Protein AF-A0A8J1JW79-F1 (afdb_monomer)

Secondary structure (DSSP, 8-state):
-HHHHHHHHTT--TTS--SSHHHHHHHHHHHHHHHHHH--TT--EEEEEEETTEEEEEEEE-TTTTT-----PPPS--S-EEEEEEESS------------

Organism: Xenopus tropicalis (NCBI:txid8364)

Foldseek 3Di:
DCPVVVVLQVQADPVRAHPDPVSRVVSVVVNVVVCVVQDDPFKWKKKFKDFPNHTPDIDIQTPVCVVPDDDDDDDPDDGDIDMDMDIDGDDDDDDDDPDDD

Radius of gyration: 15.09 Å; Cα contacts (8 Å, |Δi|>4): 93; chains: 1; bounding box: 41×30×37 Å

Structure (mmCIF, N/CA/C/O backbone):
data_AF-A0A8J1JW79-F1
#
_entry.id   AF-A0A8J1JW79-F1
#
loop_
_atom_site.group_PDB
_atom_site.id
_atom_site.type_symbol
_atom_site.label_atom_id
_atom_site.label_alt_id
_atom_site.label_comp_id
_atom_site.label_asym_id
_atom_site.label_entity_id
_atom_site.label_seq_id
_atom_site.pdbx_PDB_ins_code
_atom_site.Cartn_x
_atom_site.Cartn_y
_atom_site.Cartn_z
_atom_site.occupancy
_atom_site.B_iso_or_equiv
_atom_site.auth_seq_id
_atom_site.auth_comp_id
_atom_site.auth_asym_id
_atom_site.auth_atom_id
_atom_site.pdbx_PDB_model_num
ATOM 1 N N . MET A 1 1 ? -8.476 -15.632 3.180 1.00 56.12 1 MET A N 1
ATOM 2 C CA . MET A 1 1 ? -9.213 -14.48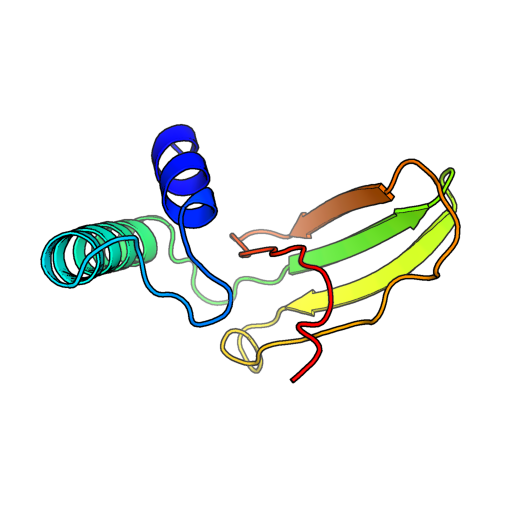2 3.760 1.00 56.12 1 MET A CA 1
ATOM 3 C C . MET A 1 1 ? -8.857 -13.147 3.105 1.00 56.12 1 MET A C 1
ATOM 5 O O . MET A 1 1 ? -9.750 -12.345 2.895 1.00 56.12 1 MET A O 1
ATOM 9 N N . THR A 1 2 ? -7.609 -12.908 2.693 1.00 77.81 2 THR A N 1
ATOM 10 C CA . THR A 1 2 ? -7.211 -11.639 2.047 1.00 77.81 2 THR A CA 1
ATOM 11 C C . THR A 1 2 ? -7.606 -11.507 0.566 1.00 77.81 2 THR A C 1
ATOM 13 O O . THR A 1 2 ? -7.586 -10.407 0.031 1.00 77.81 2 THR A O 1
ATOM 16 N N . GLN A 1 3 ? -7.987 -12.595 -0.115 1.00 86.06 3 GLN A N 1
ATOM 17 C CA . GLN A 1 3 ? -8.211 -12.606 -1.569 1.00 86.06 3 GLN A CA 1
ATOM 18 C C . GLN A 1 3 ? -9.361 -11.694 -2.027 1.00 86.06 3 GLN A C 1
ATOM 20 O O . GLN A 1 3 ? -9.223 -11.025 -3.047 1.00 86.06 3 GLN A O 1
ATOM 25 N N . ILE A 1 4 ? -10.453 -11.611 -1.257 1.00 90.44 4 ILE A N 1
ATOM 26 C CA . ILE A 1 4 ? -11.580 -10.713 -1.561 1.00 90.44 4 ILE A CA 1
ATOM 27 C C . ILE A 1 4 ? -11.172 -9.256 -1.342 1.00 90.44 4 ILE A C 1
ATOM 29 O O . ILE A 1 4 ? -11.426 -8.427 -2.205 1.00 90.44 4 ILE A O 1
ATOM 33 N N . ALA A 1 5 ? -10.473 -8.947 -0.245 1.00 89.62 5 ALA A N 1
ATOM 34 C CA . ALA A 1 5 ? -9.961 -7.599 0.003 1.00 89.62 5 ALA A CA 1
ATOM 35 C C . ALA A 1 5 ? -8.994 -7.154 -1.108 1.00 89.62 5 ALA A C 1
ATOM 37 O O . ALA A 1 5 ? -9.107 -6.045 -1.620 1.00 89.62 5 ALA A O 1
ATOM 38 N N . VAL A 1 6 ? -8.093 -8.039 -1.551 1.00 89.25 6 VAL A N 1
ATOM 39 C CA . VAL A 1 6 ? -7.1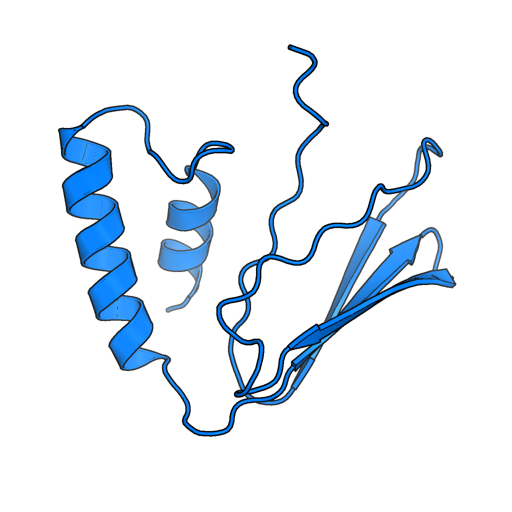93 -7.768 -2.683 1.00 89.25 6 VAL A CA 1
ATOM 40 C C . VAL A 1 6 ? -7.977 -7.546 -3.976 1.00 89.25 6 VAL A C 1
ATOM 42 O O . VAL A 1 6 ? -7.678 -6.607 -4.711 1.00 89.25 6 VAL A O 1
ATOM 45 N N . TRP A 1 7 ? -8.972 -8.388 -4.267 1.00 91.94 7 TRP A N 1
ATOM 46 C CA . TRP A 1 7 ? -9.813 -8.223 -5.452 1.00 91.94 7 TRP A CA 1
ATOM 47 C C . TRP A 1 7 ? -10.580 -6.898 -5.424 1.00 91.94 7 TRP A C 1
ATOM 49 O O . TRP A 1 7 ? -10.598 -6.192 -6.431 1.00 91.94 7 TRP A O 1
ATOM 59 N N . LEU A 1 8 ? -11.143 -6.539 -4.268 1.00 93.56 8 LEU A N 1
ATOM 60 C CA . LEU A 1 8 ? -11.927 -5.326 -4.078 1.00 93.56 8 LEU A CA 1
ATOM 61 C C . LEU A 1 8 ? -11.063 -4.079 -4.272 1.00 93.56 8 LEU A C 1
ATOM 63 O O . LEU A 1 8 ? -11.425 -3.201 -5.046 1.00 93.56 8 LEU A O 1
ATOM 67 N N . VAL A 1 9 ? -9.881 -4.020 -3.655 1.00 90.69 9 VAL A N 1
ATOM 68 C CA . VAL A 1 9 ? -8.995 -2.857 -3.810 1.00 90.69 9 VAL A CA 1
ATOM 69 C C . VAL A 1 9 ? -8.496 -2.695 -5.252 1.00 90.69 9 VAL A C 1
ATOM 71 O O . VAL A 1 9 ? -8.291 -1.573 -5.708 1.00 90.69 9 VAL A O 1
ATOM 74 N N . ARG A 1 10 ? -8.366 -3.784 -6.021 1.00 89.69 10 ARG A N 1
ATOM 75 C CA . ARG A 1 10 ? -8.038 -3.702 -7.458 1.00 89.69 10 ARG A CA 1
ATOM 76 C C . ARG A 1 10 ? -9.131 -3.046 -8.306 1.00 89.69 10 ARG A C 1
ATOM 78 O O . ARG A 1 10 ? -8.830 -2.646 -9.423 1.00 89.69 10 ARG A O 1
ATOM 85 N N . GLN A 1 11 ? -10.362 -2.938 -7.803 1.00 91.56 11 GLN A N 1
ATOM 86 C CA . GLN A 1 11 ? -11.442 -2.235 -8.500 1.00 91.56 11 GLN A CA 1
ATOM 87 C C . GLN A 1 11 ? -11.419 -0.715 -8.255 1.00 91.56 11 GLN A C 1
ATOM 89 O O . GL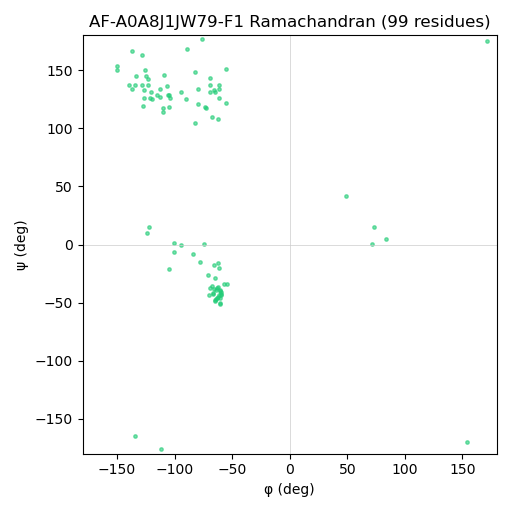N A 1 11 ? -12.189 0.002 -8.894 1.00 91.56 11 GLN A O 1
ATOM 94 N N . GLN A 1 12 ? -10.570 -0.209 -7.345 1.00 90.06 12 GLN A N 1
ATOM 95 C CA . GLN A 1 12 ? -10.451 1.232 -7.113 1.00 90.06 12 GLN A CA 1
ATOM 96 C C . GLN A 1 12 ? -9.806 1.941 -8.305 1.00 90.06 12 GLN A C 1
ATOM 98 O O . GLN A 1 12 ? -8.792 1.499 -8.847 1.00 90.06 12 GLN A O 1
ATOM 103 N N . ASN A 1 13 ? -10.360 3.097 -8.662 1.00 88.62 13 ASN A N 1
ATOM 104 C CA . ASN A 1 13 ? -9.739 4.027 -9.597 1.00 88.62 13 ASN A CA 1
ATOM 105 C C . ASN A 1 13 ? -8.586 4.813 -8.933 1.00 88.62 13 ASN A C 1
ATOM 107 O O . ASN A 1 13 ? -8.328 4.697 -7.733 1.00 88.62 13 ASN A O 1
ATOM 111 N N . SER A 1 14 ? -7.900 5.659 -9.709 1.00 81.94 14 SER A N 1
ATOM 112 C CA . SER A 1 14 ? -6.762 6.465 -9.231 1.00 81.94 14 SER A CA 1
ATOM 113 C C . SER A 1 14 ? -7.107 7.469 -8.120 1.00 81.94 14 SER A C 1
ATOM 115 O O . SER A 1 14 ? -6.200 7.948 -7.441 1.00 81.94 14 SER A O 1
ATOM 117 N N . GLN A 1 15 ? -8.394 7.767 -7.920 1.00 84.88 15 GLN A N 1
ATOM 118 C CA . GLN A 1 15 ? -8.919 8.660 -6.883 1.00 84.88 15 GLN A CA 1
ATOM 119 C C . GLN A 1 15 ? -9.483 7.894 -5.669 1.00 84.88 15 GLN A C 1
ATOM 121 O O . GLN A 1 15 ? -9.990 8.510 -4.737 1.00 84.88 15 GLN A O 1
ATOM 126 N N . GLY A 1 16 ? -9.413 6.556 -5.662 1.00 84.25 16 GLY A N 1
ATOM 127 C CA . GLY A 1 16 ? -9.919 5.711 -4.572 1.00 84.25 16 GLY A CA 1
ATOM 128 C C . GLY A 1 16 ? -11.420 5.397 -4.628 1.00 84.25 16 GLY A C 1
ATOM 129 O O . GLY A 1 16 ? -11.936 4.752 -3.714 1.00 84.25 16 GLY A O 1
ATOM 130 N N . GLY A 1 17 ? -12.117 5.817 -5.687 1.00 90.69 17 GLY A N 1
ATOM 131 C CA . GLY A 1 17 ? -13.531 5.511 -5.922 1.00 90.69 17 GLY A CA 1
ATOM 132 C C . GLY A 1 17 ? -13.750 4.214 -6.706 1.00 90.69 17 GLY A C 1
ATOM 133 O O . GLY A 1 17 ? -12.819 3.662 -7.294 1.00 90.69 17 GLY A O 1
ATOM 134 N N . PHE A 1 18 ? -14.999 3.751 -6.735 1.00 94.06 18 PHE A N 1
ATOM 135 C CA . PHE A 1 18 ? -15.449 2.582 -7.499 1.00 94.06 18 PHE A CA 1
ATOM 136 C C . PHE A 1 18 ? -16.374 3.011 -8.648 1.00 94.06 18 PHE A C 1
ATOM 138 O O . PHE A 1 18 ? -16.569 4.201 -8.896 1.00 94.06 18 PHE A O 1
ATOM 145 N N . ARG A 1 19 ? -16.931 2.040 -9.382 1.00 92.50 19 ARG A N 1
ATOM 146 C CA . ARG A 1 19 ? -17.739 2.271 -10.592 1.00 92.50 19 ARG A CA 1
ATOM 147 C C . ARG A 1 19 ? -18.955 3.180 -10.364 1.00 92.50 19 ARG A C 1
ATOM 149 O O . ARG A 1 19 ? -19.314 3.926 -11.270 1.00 92.50 19 ARG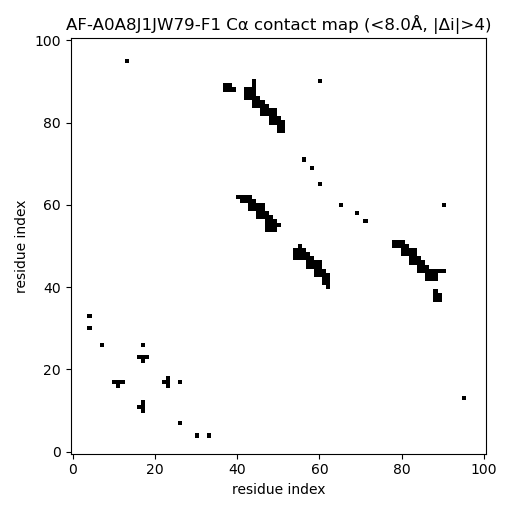 A O 1
ATOM 156 N N . SER A 1 20 ? -19.584 3.121 -9.191 1.00 94.81 20 SER A N 1
ATOM 157 C CA . SER A 1 20 ? -20.722 3.969 -8.821 1.00 94.81 20 SER A CA 1
ATOM 158 C C . SER A 1 20 ? -20.608 4.490 -7.386 1.00 94.81 20 SER A C 1
ATOM 160 O O . SER A 1 20 ? -19.810 3.991 -6.587 1.00 94.81 20 SER A O 1
ATOM 162 N N . THR A 1 21 ? -21.424 5.487 -7.031 1.00 93.88 21 THR A N 1
ATOM 163 C CA . THR A 1 21 ? -21.498 6.019 -5.660 1.00 93.88 21 THR A CA 1
ATOM 164 C C . THR A 1 21 ? -21.914 4.944 -4.658 1.00 93.88 21 THR A C 1
ATOM 166 O O . THR A 1 21 ? -21.299 4.832 -3.602 1.00 93.88 21 THR A O 1
ATOM 169 N N . ALA A 1 22 ? -22.912 4.123 -5.002 1.00 95.25 22 ALA A N 1
ATOM 170 C CA . ALA A 1 22 ? -23.374 3.034 -4.145 1.00 95.25 22 ALA A CA 1
ATOM 171 C C . ALA A 1 22 ? -22.266 1.991 -3.928 1.00 95.25 22 ALA A C 1
ATOM 173 O O . ALA A 1 22 ? -21.973 1.642 -2.785 1.00 95.25 22 ALA A O 1
ATOM 174 N N . ASP A 1 23 ? -21.582 1.582 -5.005 1.00 94.00 23 ASP A N 1
ATOM 175 C CA . ASP A 1 23 ? -20.446 0.656 -4.912 1.00 94.00 23 ASP A CA 1
ATOM 176 C C . ASP A 1 23 ? -19.328 1.244 -4.054 1.00 94.00 23 ASP A C 1
ATOM 178 O O . ASP A 1 23 ? -18.718 0.540 -3.256 1.00 94.00 23 ASP A O 1
ATOM 182 N N . THR A 1 24 ? -19.076 2.548 -4.191 1.00 95.31 24 THR A N 1
ATOM 183 C CA . THR A 1 24 ? -18.043 3.243 -3.422 1.00 95.31 24 THR A CA 1
ATOM 184 C C . THR A 1 24 ? -18.363 3.224 -1.932 1.00 95.31 24 THR A C 1
ATOM 186 O O . THR A 1 24 ? -17.492 2.878 -1.139 1.00 95.31 24 THR A O 1
ATOM 189 N N . VAL A 1 25 ? -19.601 3.534 -1.538 1.00 96.44 25 VAL A N 1
ATOM 190 C CA . VAL A 1 25 ? -20.007 3.523 -0.123 1.00 96.44 25 VAL A CA 1
ATOM 191 C C . VAL A 1 25 ? -19.847 2.127 0.479 1.00 96.44 25 VAL A C 1
ATOM 193 O O . VAL A 1 25 ? -19.179 1.975 1.502 1.00 96.44 25 VAL A O 1
ATOM 196 N N . VAL A 1 26 ? -20.393 1.100 -0.178 1.00 96.19 26 VAL A N 1
ATOM 197 C CA . VAL A 1 26 ? -20.362 -0.279 0.338 1.00 96.19 26 VAL A CA 1
ATOM 198 C C . VAL A 1 26 ? -18.936 -0.832 0.364 1.00 96.19 26 VAL A C 1
ATOM 200 O O . VAL A 1 26 ? -18.524 -1.449 1.348 1.00 96.19 26 VAL A O 1
ATOM 203 N N . ALA A 1 27 ? -18.147 -0.587 -0.683 1.00 94.94 27 ALA A N 1
ATOM 204 C CA . ALA A 1 27 ? -16.770 -1.059 -0.737 1.00 94.94 27 ALA A CA 1
ATOM 205 C C . ALA A 1 27 ? -15.885 -0.372 0.309 1.00 94.94 27 ALA A C 1
ATOM 207 O O . ALA A 1 27 ? -15.087 -1.044 0.962 1.00 94.94 27 ALA A O 1
ATOM 208 N N . LEU A 1 28 ? -16.032 0.942 0.512 1.00 94.81 28 LEU A N 1
ATOM 209 C CA . LEU A 1 28 ? -15.287 1.661 1.548 1.00 94.81 28 LEU A CA 1
ATOM 210 C C . LEU A 1 28 ? -15.680 1.201 2.952 1.00 94.81 28 LEU A C 1
ATOM 212 O O . LEU A 1 28 ? -14.794 1.044 3.791 1.00 94.81 28 LEU A O 1
ATOM 216 N N . GLN A 1 29 ? -16.962 0.922 3.198 1.00 95.38 29 GLN A N 1
ATOM 217 C CA . GLN A 1 29 ? -17.403 0.343 4.466 1.00 95.38 29 GLN A CA 1
ATOM 218 C C . GLN A 1 29 ? -16.743 -1.022 4.712 1.00 95.38 29 GLN A C 1
ATOM 220 O O . GLN A 1 29 ? -16.122 -1.227 5.755 1.00 95.38 29 GLN A O 1
ATOM 225 N N . ALA A 1 30 ? -16.797 -1.928 3.732 1.00 94.88 30 ALA A N 1
ATOM 226 C CA . ALA A 1 30 ? -16.179 -3.248 3.846 1.00 94.88 30 ALA A CA 1
ATOM 227 C C . ALA A 1 30 ? -14.655 -3.163 4.061 1.00 94.88 30 ALA A C 1
ATOM 229 O O . ALA A 1 30 ? -14.090 -3.906 4.866 1.00 94.88 30 ALA A O 1
ATOM 230 N N . LEU A 1 31 ? -13.976 -2.236 3.375 1.00 93.00 31 LEU A N 1
ATOM 231 C CA . LEU A 1 31 ? -12.543 -1.997 3.560 1.00 93.00 31 LEU A CA 1
ATOM 232 C C . LEU A 1 31 ? -12.222 -1.401 4.932 1.00 93.00 31 LEU A C 1
ATOM 234 O O . LEU A 1 31 ? -11.196 -1.763 5.507 1.00 93.00 31 LEU A O 1
ATOM 238 N N . ALA A 1 32 ? -13.078 -0.532 5.472 1.00 93.31 32 ALA A N 1
ATOM 239 C CA . ALA A 1 32 ? -12.916 0.019 6.812 1.00 93.31 32 ALA A CA 1
ATOM 240 C C . ALA A 1 32 ? -13.033 -1.084 7.874 1.00 93.31 32 ALA A C 1
ATOM 242 O O . ALA A 1 32 ? -12.129 -1.227 8.700 1.00 93.31 32 ALA A O 1
ATOM 243 N N . GLU A 1 33 ? -14.067 -1.925 7.800 1.00 94.38 33 GLU A N 1
ATOM 244 C CA . GLU A 1 33 ? -14.238 -3.065 8.712 1.00 94.38 33 GLU A CA 1
ATOM 245 C C . GLU A 1 33 ? -13.068 -4.051 8.605 1.00 94.38 33 GLU A C 1
ATOM 247 O O . GLU A 1 33 ? -12.462 -4.423 9.613 1.00 94.38 33 GLU A O 1
ATOM 252 N N . TYR A 1 34 ? -12.665 -4.400 7.380 1.00 92.19 34 TYR A N 1
ATOM 253 C CA . TYR A 1 34 ? -11.491 -5.238 7.152 1.00 92.19 34 TYR A CA 1
ATOM 254 C C . TYR A 1 34 ? -10.211 -4.611 7.723 1.00 92.19 34 TYR A C 1
ATOM 256 O O . TYR A 1 34 ? -9.402 -5.315 8.329 1.00 92.19 34 TYR A O 1
ATOM 264 N N . SER A 1 35 ? -10.029 -3.292 7.580 1.00 89.25 35 SER A N 1
ATOM 265 C CA . SER A 1 35 ? -8.851 -2.587 8.095 1.00 89.25 35 SER A CA 1
ATOM 266 C C . SER A 1 35 ? -8.740 -2.676 9.615 1.00 89.25 35 SER A C 1
ATOM 268 O O . SER A 1 35 ? -7.633 -2.851 10.120 1.00 89.25 35 SER A O 1
ATOM 270 N N . CYS A 1 36 ? -9.866 -2.641 10.335 1.00 91.25 36 CYS A N 1
ATOM 271 C CA . CYS A 1 36 ? -9.907 -2.835 11.783 1.00 91.25 36 CYS A CA 1
ATOM 272 C C . CYS A 1 36 ? -9.463 -4.248 12.179 1.00 91.25 36 CYS A C 1
ATOM 274 O O . CYS A 1 36 ? -8.720 -4.400 13.146 1.00 91.25 36 CYS A O 1
ATOM 276 N N . LEU A 1 37 ? -9.859 -5.270 11.412 1.00 91.06 37 LEU A N 1
ATOM 277 C CA . LEU A 1 37 ? -9.498 -6.668 11.678 1.00 91.06 37 LEU A CA 1
ATOM 278 C C . LEU A 1 37 ? -8.012 -6.958 11.440 1.00 91.06 37 LEU A C 1
ATOM 280 O O . LEU A 1 37 ? -7.406 -7.732 12.178 1.00 91.06 37 LEU A O 1
ATOM 284 N N . VAL A 1 38 ? -7.415 -6.349 10.412 1.00 88.00 38 VAL A N 1
ATOM 285 C CA . VAL A 1 38 ? -5.997 -6.570 10.065 1.00 88.00 38 VAL A CA 1
ATOM 286 C C . VAL A 1 38 ? -5.052 -5.536 10.677 1.00 88.00 38 VAL A C 1
ATOM 288 O O . VAL A 1 38 ? -3.838 -5.595 10.454 1.00 88.00 38 VAL A O 1
ATOM 291 N N . TYR A 1 39 ? -5.584 -4.570 11.429 1.00 88.81 39 TYR A N 1
ATOM 292 C CA . TYR A 1 39 ? -4.785 -3.518 12.034 1.00 88.81 39 TYR A CA 1
ATOM 293 C C . TYR A 1 39 ? -3.815 -4.091 13.065 1.00 88.81 39 TYR A C 1
ATOM 295 O O . TYR A 1 39 ? -4.183 -4.816 13.987 1.00 88.81 39 TYR A O 1
ATOM 303 N N . LYS A 1 40 ? -2.551 -3.684 12.947 1.00 90.88 40 LYS A N 1
ATOM 304 C CA . LYS A 1 40 ? -1.509 -4.015 13.911 1.00 90.88 40 LYS A CA 1
ATOM 305 C C . LYS A 1 40 ? -0.810 -2.750 14.379 1.00 90.88 40 LYS A C 1
ATOM 307 O O . LYS A 1 40 ? -0.197 -2.024 13.593 1.00 90.88 40 LYS A O 1
ATOM 312 N N . LYS A 1 41 ? -0.889 -2.495 15.686 1.00 91.25 41 LYS A N 1
ATOM 313 C CA . LYS A 1 41 ? -0.215 -1.361 16.325 1.00 91.25 41 LYS A CA 1
ATOM 314 C C . LYS A 1 41 ? 1.298 -1.490 16.143 1.00 91.25 41 LYS A C 1
ATOM 316 O O . LYS A 1 41 ? 1.863 -2.557 16.358 1.00 91.25 41 LYS A O 1
ATOM 321 N N . GLY A 1 42 ? 1.949 -0.396 15.754 1.00 92.94 42 GLY A N 1
ATOM 322 C CA . GLY A 1 42 ? 3.403 -0.372 15.579 1.00 92.94 42 GLY A CA 1
ATOM 323 C C . GLY A 1 42 ? 3.910 -1.123 14.344 1.00 92.94 42 GLY A C 1
ATOM 324 O O . GLY A 1 42 ? 5.099 -1.417 14.277 1.00 92.94 42 GLY A O 1
ATOM 325 N N . ALA A 1 43 ? 3.038 -1.457 13.385 1.00 93.38 43 ALA A N 1
ATOM 326 C CA . ALA A 1 43 ? 3.453 -2.178 12.191 1.00 93.38 43 ALA A CA 1
ATOM 327 C C . ALA A 1 43 ? 4.480 -1.398 11.361 1.00 93.38 43 ALA A C 1
ATOM 329 O O . ALA A 1 43 ? 4.331 -0.195 11.128 1.00 93.38 43 ALA A O 1
ATOM 330 N N . THR A 1 44 ? 5.490 -2.114 10.879 1.00 95.62 44 THR A N 1
ATOM 331 C CA . THR A 1 44 ? 6.521 -1.599 9.981 1.00 95.62 44 THR A CA 1
ATOM 332 C C . THR A 1 44 ? 6.635 -2.517 8.775 1.00 95.62 44 THR A C 1
ATOM 334 O O . THR A 1 44 ? 6.603 -3.743 8.901 1.00 95.62 44 THR A O 1
ATOM 337 N N . ASN A 1 45 ? 6.744 -1.920 7.592 1.00 95.38 45 ASN A N 1
ATOM 338 C CA . ASN A 1 45 ? 6.889 -2.647 6.340 1.00 95.38 45 ASN A CA 1
ATOM 339 C C . ASN A 1 45 ? 7.906 -1.946 5.441 1.00 95.38 45 ASN A C 1
ATOM 341 O O . ASN A 1 45 ? 7.889 -0.725 5.281 1.00 95.38 45 ASN A O 1
ATOM 345 N N . ARG A 1 46 ? 8.769 -2.740 4.819 1.00 96.75 46 ARG A N 1
ATOM 346 C CA . ARG A 1 46 ? 9.673 -2.338 3.752 1.00 96.75 46 ARG A CA 1
ATOM 347 C C . ARG A 1 46 ? 9.199 -2.972 2.455 1.00 96.75 46 ARG A C 1
ATOM 349 O O . ARG A 1 46 ? 9.188 -4.196 2.330 1.00 96.75 46 ARG A O 1
ATOM 356 N N . VAL A 1 47 ? 8.835 -2.133 1.494 1.00 95.81 47 VAL A N 1
ATOM 357 C CA . VAL A 1 47 ? 8.438 -2.553 0.148 1.00 95.81 47 VAL A CA 1
ATOM 358 C C . VAL A 1 47 ? 9.586 -2.265 -0.807 1.00 95.81 47 VAL A C 1
ATOM 360 O O . VAL A 1 47 ? 10.061 -1.135 -0.878 1.00 95.81 47 VAL A O 1
ATOM 363 N N . THR A 1 48 ? 10.031 -3.268 -1.549 1.00 96.12 48 THR A N 1
ATOM 364 C CA . THR A 1 48 ? 11.059 -3.147 -2.587 1.00 96.12 48 THR A CA 1
ATOM 365 C C . THR A 1 48 ? 10.436 -3.388 -3.949 1.00 96.12 48 THR A C 1
ATOM 367 O O . THR A 1 48 ? 9.710 -4.365 -4.126 1.00 96.12 48 THR A O 1
ATOM 370 N N . VAL A 1 49 ? 10.751 -2.533 -4.913 1.00 94.69 49 VAL A N 1
ATOM 371 C CA . VAL A 1 49 ? 10.395 -2.727 -6.319 1.00 94.69 49 VAL A CA 1
ATOM 372 C C . VAL A 1 49 ? 11.653 -3.127 -7.065 1.00 94.69 49 VAL A C 1
ATOM 374 O O . VAL A 1 49 ? 12.670 -2.436 -6.958 1.00 94.69 49 VAL A O 1
ATOM 377 N N . SER A 1 50 ? 11.572 -4.214 -7.820 1.00 94.31 50 SER A N 1
ATOM 378 C CA . SER A 1 50 ? 12.697 -4.751 -8.573 1.00 94.31 50 SER A CA 1
ATOM 379 C C . SER A 1 50 ? 12.376 -4.864 -10.058 1.00 94.31 50 SER A C 1
ATOM 381 O O . SER A 1 50 ? 11.268 -5.247 -10.424 1.00 94.31 50 SER A O 1
ATOM 383 N N . LEU A 1 51 ? 13.365 -4.580 -10.902 1.00 92.75 51 LEU A N 1
ATOM 384 C CA . LEU A 1 51 ? 13.352 -4.811 -12.345 1.00 92.75 51 LEU A CA 1
ATOM 385 C C . LEU A 1 51 ? 14.506 -5.759 -12.676 1.00 92.75 51 LEU A C 1
ATOM 387 O O . LEU A 1 51 ? 15.639 -5.501 -12.279 1.00 92.75 51 LEU A O 1
ATOM 391 N N . ALA A 1 52 ? 14.228 -6.880 -13.346 1.00 88.94 52 ALA A N 1
ATOM 392 C CA . ALA A 1 52 ? 15.254 -7.870 -13.712 1.00 88.94 52 ALA A CA 1
ATOM 393 C C . ALA A 1 52 ? 16.185 -8.273 -12.538 1.00 88.94 52 ALA A C 1
ATOM 395 O O . ALA A 1 52 ? 17.391 -8.428 -12.702 1.00 88.94 52 ALA A O 1
ATOM 396 N N . ARG A 1 53 ? 15.605 -8.459 -11.339 1.00 85.50 53 ARG A N 1
ATOM 397 C CA . ARG A 1 53 ? 16.287 -8.782 -10.061 1.00 85.50 53 ARG A CA 1
ATOM 398 C C . ARG A 1 53 ? 17.112 -7.650 -9.432 1.00 85.50 53 ARG A C 1
ATOM 400 O O . ARG A 1 53 ? 17.649 -7.850 -8.346 1.00 85.50 53 ARG A O 1
ATOM 407 N N . GLN A 1 54 ? 17.161 -6.466 -10.034 1.00 90.44 54 GLN A N 1
ATOM 408 C CA . GLN A 1 54 ? 17.767 -5.280 -9.429 1.00 90.44 54 GLN A CA 1
ATOM 409 C C . GLN A 1 54 ? 16.711 -4.444 -8.713 1.00 90.44 54 GLN A C 1
ATOM 411 O O . GLN A 1 54 ? 15.661 -4.154 -9.281 1.00 90.44 54 GLN A O 1
ATOM 416 N N . VAL A 1 55 ? 16.984 -4.045 -7.470 1.00 92.69 55 VAL A N 1
ATOM 417 C CA . VAL A 1 55 ? 16.091 -3.165 -6.704 1.00 92.69 55 VAL A CA 1
ATOM 418 C C . VAL A 1 55 ? 16.202 -1.746 -7.256 1.00 92.69 55 VAL A C 1
ATOM 420 O O . VAL A 1 55 ? 17.266 -1.139 -7.196 1.00 92.69 55 VAL A O 1
ATOM 423 N N . ILE A 1 56 ? 15.092 -1.215 -7.762 1.00 93.62 56 ILE A N 1
ATOM 424 C CA .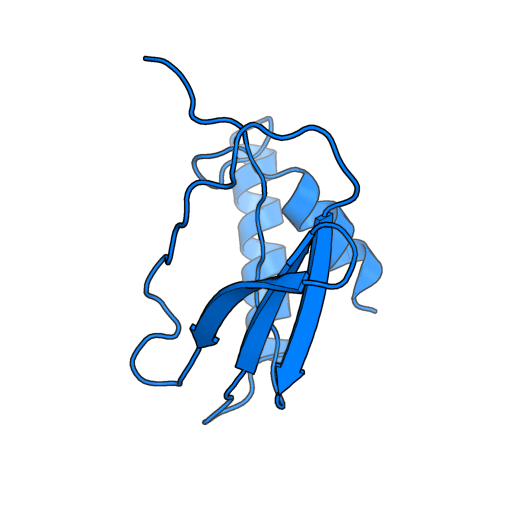 ILE A 1 56 ? 15.007 0.123 -8.369 1.00 93.62 56 ILE A CA 1
ATOM 425 C C . ILE A 1 56 ? 14.315 1.145 -7.462 1.00 93.62 56 ILE A C 1
ATOM 427 O O . ILE A 1 56 ? 14.504 2.347 -7.624 1.00 93.62 56 ILE A O 1
ATOM 431 N N . ALA A 1 57 ? 13.511 0.692 -6.497 1.00 93.69 57 ALA A N 1
ATOM 432 C CA . ALA A 1 57 ? 12.881 1.564 -5.513 1.00 93.69 57 ALA A CA 1
ATOM 433 C C . ALA A 1 57 ? 12.658 0.832 -4.191 1.00 93.69 57 ALA A C 1
ATOM 435 O O . ALA A 1 57 ? 12.441 -0.379 -4.155 1.00 93.69 57 ALA A O 1
ATOM 436 N N . THR A 1 58 ? 12.683 1.584 -3.093 1.00 95.38 58 THR A N 1
ATOM 437 C CA . THR A 1 58 ? 12.323 1.093 -1.761 1.00 95.38 58 THR A CA 1
ATOM 438 C C . THR A 1 58 ? 11.411 2.102 -1.076 1.00 95.38 58 THR A C 1
ATOM 440 O O . THR A 1 58 ? 11.661 3.307 -1.128 1.00 95.38 58 THR A O 1
ATOM 443 N N . PHE A 1 59 ? 10.370 1.601 -0.421 1.00 95.88 59 PHE A N 1
ATOM 444 C CA . PHE A 1 59 ? 9.435 2.366 0.390 1.00 95.88 59 PHE A CA 1
ATOM 445 C C . PHE A 1 59 ? 9.463 1.830 1.814 1.00 95.88 59 PHE A C 1
ATOM 447 O O . PHE A 1 59 ? 9.355 0.622 2.034 1.00 95.88 59 PHE A O 1
ATOM 454 N N . ASN A 1 60 ? 9.587 2.735 2.780 1.00 95.88 60 ASN A N 1
ATOM 455 C CA . ASN A 1 60 ? 9.541 2.402 4.197 1.00 95.88 60 ASN A CA 1
ATOM 456 C C . ASN A 1 60 ? 8.238 2.948 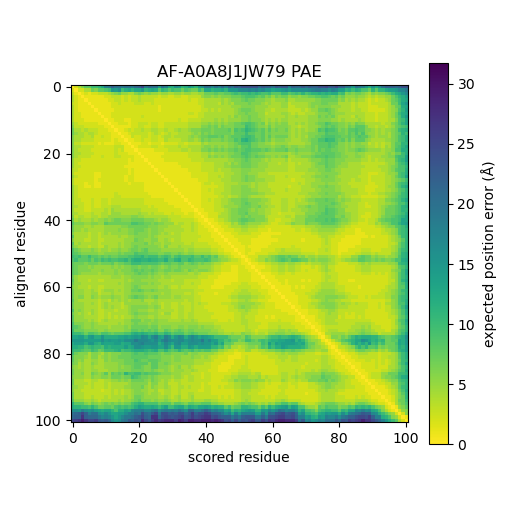4.779 1.00 95.88 60 ASN A C 1
ATOM 458 O O . ASN A 1 60 ? 8.026 4.164 4.836 1.00 95.88 60 ASN A O 1
ATOM 462 N N . VAL A 1 61 ? 7.373 2.034 5.203 1.00 95.06 61 VAL A N 1
ATOM 463 C CA . VAL A 1 61 ? 6.098 2.326 5.853 1.00 95.06 61 VAL A CA 1
ATOM 464 C C . VAL A 1 61 ? 6.256 2.040 7.341 1.00 95.06 61 VAL A C 1
ATOM 466 O O . VAL A 1 61 ? 6.549 0.919 7.754 1.00 95.06 61 VAL A O 1
ATOM 469 N N . GLN A 1 62 ? 6.091 3.076 8.144 1.00 95.12 62 GLN A N 1
ATOM 470 C CA . GLN A 1 62 ? 6.252 3.106 9.590 1.00 95.12 62 GLN A CA 1
ATOM 471 C C . GLN A 1 62 ? 4.999 3.720 10.225 1.00 95.12 62 GLN A C 1
ATOM 473 O O . GLN A 1 62 ? 4.245 4.423 9.550 1.00 95.12 62 GLN A O 1
ATOM 478 N N . PRO A 1 63 ? 4.774 3.537 11.537 1.00 94.38 63 PRO A N 1
ATOM 479 C CA . PRO A 1 63 ? 3.601 4.096 12.206 1.00 94.38 63 PRO A CA 1
ATOM 480 C C . PRO A 1 63 ? 3.441 5.613 12.028 1.00 94.38 63 PRO A C 1
ATOM 482 O O . PRO A 1 63 ? 2.316 6.090 11.901 1.00 94.38 63 PRO A O 1
ATOM 485 N N . SER A 1 64 ? 4.554 6.352 11.965 1.00 95.06 64 SER A N 1
ATOM 486 C CA . SER A 1 64 ? 4.593 7.809 11.786 1.00 95.06 64 SER A CA 1
ATOM 487 C C . SER A 1 64 ? 4.195 8.277 10.384 1.00 95.06 64 SER A C 1
ATOM 489 O O . SER A 1 64 ? 3.709 9.393 10.239 1.00 95.06 64 SER A O 1
ATOM 491 N N . ASN A 1 65 ? 4.368 7.444 9.353 1.00 93.94 65 ASN A N 1
ATOM 492 C CA . ASN A 1 65 ? 4.089 7.799 7.958 1.00 93.94 65 ASN A CA 1
ATOM 493 C C . ASN A 1 65 ? 3.070 6.859 7.286 1.00 93.94 65 ASN A C 1
ATOM 495 O O . ASN A 1 65 ? 2.919 6.883 6.068 1.00 93.94 65 ASN A O 1
ATOM 499 N N . ARG A 1 66 ? 2.338 6.053 8.067 1.00 90.12 66 ARG A N 1
ATOM 500 C CA . ARG A 1 66 ? 1.402 5.028 7.565 1.00 90.12 66 ARG A CA 1
ATOM 501 C C . ARG A 1 66 ? 0.236 5.568 6.730 1.00 90.12 66 ARG A C 1
ATOM 503 O O . ARG A 1 66 ? -0.384 4.800 6.008 1.00 90.12 66 ARG A O 1
ATOM 510 N N . LEU A 1 67 ? -0.079 6.858 6.864 1.00 91.25 67 LEU A N 1
ATOM 511 C CA . LEU A 1 67 ? -1.126 7.549 6.099 1.00 91.25 67 LEU A CA 1
ATOM 512 C C . LEU A 1 67 ? -0.559 8.382 4.938 1.00 91.25 67 LEU A C 1
ATOM 514 O O . LEU A 1 67 ? -1.319 8.925 4.142 1.00 91.25 67 LEU A O 1
ATOM 518 N N . LEU A 1 68 ? 0.768 8.502 4.837 1.00 93.75 68 LEU A N 1
ATOM 519 C CA . LEU A 1 68 ? 1.416 9.269 3.782 1.00 93.75 68 LEU A CA 1
ATOM 520 C C . LEU A 1 68 ? 1.453 8.446 2.494 1.00 93.75 68 LEU A C 1
ATOM 522 O O . LEU A 1 68 ? 2.078 7.385 2.439 1.00 93.75 68 LEU A O 1
ATOM 526 N N . VAL A 1 69 ? 0.848 8.974 1.432 1.00 90.88 69 VAL A N 1
ATOM 527 C CA . VAL A 1 69 ? 0.950 8.381 0.096 1.00 90.88 69 VAL A CA 1
ATOM 528 C C . VAL A 1 69 ? 2.347 8.636 -0.464 1.00 90.88 69 VAL A C 1
ATOM 530 O O . VAL A 1 69 ? 2.742 9.777 -0.697 1.00 90.88 69 VAL A O 1
ATOM 533 N N . GLN A 1 70 ? 3.089 7.560 -0.713 1.00 92.88 70 GLN A N 1
ATOM 534 C CA . GLN A 1 70 ? 4.421 7.608 -1.311 1.00 92.88 70 GLN A CA 1
ATOM 535 C C . GLN A 1 70 ? 4.332 7.159 -2.773 1.00 92.88 70 GLN A C 1
ATOM 537 O O . GLN A 1 70 ? 3.777 6.102 -3.065 1.00 92.88 70 GLN A O 1
ATOM 542 N N . ARG A 1 71 ? 4.883 7.948 -3.702 1.00 90.88 71 ARG A N 1
ATOM 543 C CA . ARG A 1 71 ? 4.879 7.642 -5.142 1.00 90.88 71 ARG A CA 1
ATOM 544 C C . ARG A 1 71 ? 6.297 7.656 -5.696 1.00 90.88 71 ARG A C 1
ATOM 546 O O . ARG A 1 71 ? 7.126 8.462 -5.276 1.00 90.88 71 ARG A O 1
ATOM 553 N N . ARG A 1 72 ? 6.571 6.778 -6.658 1.00 90.31 72 ARG A N 1
ATOM 554 C CA . ARG A 1 72 ? 7.801 6.785 -7.458 1.00 90.31 72 ARG A CA 1
ATOM 555 C C . ARG A 1 72 ? 7.431 6.539 -8.909 1.00 90.31 72 ARG A C 1
ATOM 557 O O . ARG A 1 72 ? 6.655 5.630 -9.185 1.00 90.31 72 ARG A O 1
ATOM 564 N N . MET A 1 73 ? 7.994 7.335 -9.814 1.00 88.25 73 MET A N 1
ATOM 565 C CA . MET A 1 73 ? 7.943 6.992 -11.230 1.00 88.25 73 MET A CA 1
ATOM 566 C C . MET A 1 73 ? 8.818 5.769 -11.461 1.00 88.25 73 MET A C 1
ATOM 568 O O . MET A 1 73 ? 9.959 5.719 -10.998 1.00 88.25 73 MET A O 1
ATOM 572 N N . LEU A 1 74 ? 8.264 4.785 -12.157 1.00 87.12 74 LEU A N 1
ATOM 573 C CA . LEU A 1 74 ? 9.027 3.643 -12.627 1.00 87.12 74 LEU A CA 1
ATOM 574 C C . LEU A 1 74 ? 9.743 4.029 -13.935 1.00 87.12 74 LEU A C 1
ATOM 576 O O . LEU A 1 74 ? 9.211 4.848 -14.688 1.00 87.12 74 LEU A O 1
ATOM 580 N N . PRO A 1 75 ? 10.936 3.472 -14.215 1.00 85.31 75 PRO A N 1
ATOM 581 C CA . PRO A 1 75 ? 11.614 3.671 -15.497 1.00 85.31 75 PRO A CA 1
ATOM 582 C C . PRO A 1 75 ? 10.710 3.274 -16.673 1.00 85.31 75 PRO A C 1
ATOM 584 O O . PRO A 1 75 ? 9.898 2.369 -16.518 1.00 85.31 75 PRO A O 1
ATOM 587 N N . SER A 1 76 ? 10.871 3.882 -17.855 1.00 77.44 76 SER A N 1
ATOM 588 C CA . SER A 1 76 ? 10.080 3.510 -19.048 1.00 77.44 76 SER A CA 1
ATOM 589 C C . SER A 1 76 ? 10.509 2.186 -19.695 1.00 77.44 76 SER A C 1
ATOM 591 O O . SER A 1 76 ? 9.943 1.779 -20.709 1.00 77.44 76 SER A O 1
ATOM 593 N N . GLN A 1 77 ? 11.516 1.512 -19.132 1.00 78.75 77 GLN A N 1
ATOM 594 C CA . GLN A 1 77 ? 11.975 0.221 -19.620 1.00 78.75 77 GLN A CA 1
ATOM 595 C C . GLN A 1 77 ? 10.857 -0.817 -19.531 1.00 78.75 77 GLN A C 1
ATOM 597 O O . GLN A 1 77 ? 10.295 -1.069 -18.467 1.00 78.75 77 GLN A O 1
ATOM 602 N N . GLN A 1 78 ? 10.576 -1.474 -20.654 1.00 76.94 78 GLN A N 1
ATOM 603 C CA . GLN A 1 78 ? 9.736 -2.662 -20.647 1.00 76.94 78 GLN A CA 1
ATOM 604 C C . GLN A 1 78 ? 10.448 -3.780 -19.882 1.00 76.94 78 GLN A C 1
ATOM 606 O O . GLN A 1 78 ? 11.629 -4.051 -20.102 1.00 76.94 78 GLN A O 1
ATOM 611 N N . GLY A 1 79 ? 9.727 -4.440 -18.982 1.00 82.56 79 GLY A N 1
ATOM 612 C CA . GLY A 1 79 ? 10.257 -5.576 -18.247 1.00 82.56 79 GLY A CA 1
ATOM 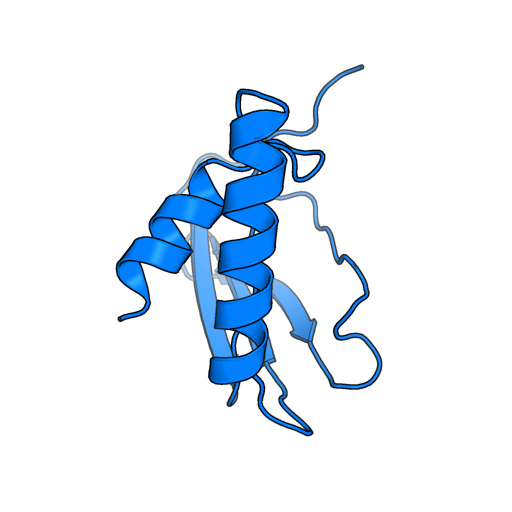613 C C . GLY A 1 79 ? 9.344 -6.043 -17.125 1.00 82.56 79 GLY A C 1
ATOM 614 O O . GLY A 1 79 ? 8.308 -5.446 -16.833 1.00 82.56 79 GLY A O 1
ATOM 615 N N . ASN A 1 80 ? 9.751 -7.140 -16.490 1.00 85.50 80 ASN A N 1
ATOM 616 C CA . ASN A 1 80 ? 9.020 -7.719 -15.372 1.00 85.50 80 ASN A CA 1
ATOM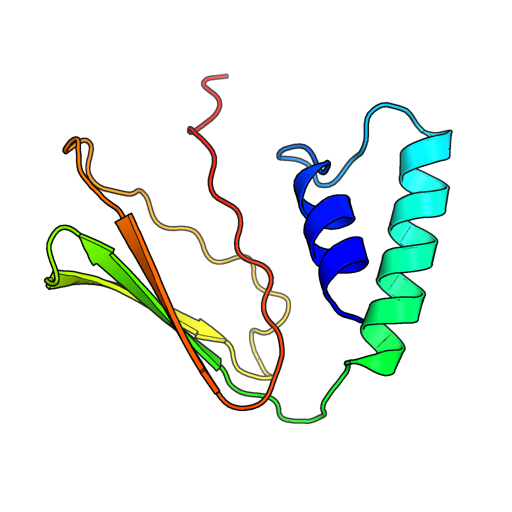 617 C C . ASN A 1 80 ? 9.381 -6.988 -14.079 1.00 85.50 80 ASN A C 1
ATOM 619 O O . ASN A 1 80 ? 10.453 -7.210 -13.505 1.00 85.50 80 ASN A O 1
ATOM 623 N N . TYR A 1 81 ? 8.461 -6.140 -13.625 1.00 90.31 81 TYR A N 1
ATOM 624 C CA . TYR A 1 81 ? 8.508 -5.535 -12.301 1.00 90.31 81 TYR A CA 1
ATOM 625 C C . TYR A 1 81 ? 8.006 -6.532 -11.262 1.00 90.31 81 TYR A C 1
ATOM 627 O O . TYR A 1 81 ? 6.960 -7.159 -11.437 1.00 90.31 81 TYR A O 1
ATOM 635 N N . SER A 1 82 ? 8.732 -6.657 -10.158 1.00 91.81 82 SER A N 1
ATOM 636 C CA . SER A 1 82 ? 8.306 -7.450 -9.010 1.00 91.81 82 SER A CA 1
ATOM 637 C C . SER A 1 82 ? 8.331 -6.623 -7.732 1.00 91.81 82 SER A C 1
ATOM 639 O O . SER A 1 82 ? 9.116 -5.686 -7.580 1.00 91.81 82 SER A O 1
ATOM 641 N N . PHE A 1 83 ? 7.441 -6.978 -6.809 1.00 92.00 83 PHE A N 1
ATOM 642 C CA . PHE A 1 83 ? 7.321 -6.343 -5.505 1.00 92.00 83 PHE A CA 1
ATOM 643 C C . PHE A 1 83 ? 7.732 -7.342 -4.428 1.00 92.00 83 PHE A C 1
ATOM 645 O O . PHE A 1 83 ? 7.215 -8.456 -4.372 1.00 92.00 83 PHE A O 1
ATOM 652 N N . GLY A 1 84 ? 8.656 -6.931 -3.569 1.00 93.38 84 GLY A N 1
ATOM 653 C CA . GLY A 1 84 ? 8.990 -7.621 -2.330 1.00 93.38 84 GLY A CA 1
ATOM 654 C C . GLY A 1 84 ? 8.436 -6.834 -1.154 1.00 93.38 84 GLY A C 1
ATOM 655 O O . GLY A 1 84 ? 8.555 -5.611 -1.123 1.00 93.38 84 GLY A O 1
ATOM 656 N N . VAL A 1 85 ? 7.834 -7.516 -0.186 1.00 93.31 85 VAL A N 1
ATOM 657 C CA . VAL A 1 85 ? 7.365 -6.894 1.056 1.00 93.31 85 VAL A CA 1
ATOM 658 C C . VAL A 1 85 ? 7.961 -7.666 2.219 1.00 93.31 85 VAL A C 1
ATOM 660 O O . VAL A 1 85 ? 7.828 -8.884 2.292 1.00 93.31 85 VAL A O 1
ATOM 663 N N . SER A 1 86 ? 8.633 -6.956 3.118 1.00 95.12 86 SER A N 1
ATOM 664 C CA . SER A 1 86 ? 9.148 -7.496 4.374 1.00 95.12 86 SER A CA 1
ATOM 665 C C . SER A 1 86 ? 8.646 -6.634 5.516 1.00 95.12 86 SER A C 1
ATOM 667 O O . SER A 1 86 ? 8.688 -5.409 5.431 1.00 95.12 86 SER A O 1
ATOM 669 N N . GLY A 1 87 ? 8.139 -7.252 6.572 1.00 93.44 87 GLY A N 1
ATOM 670 C CA . GLY A 1 87 ? 7.512 -6.524 7.659 1.00 93.44 87 GLY A CA 1
ATOM 671 C C . GLY A 1 87 ? 6.503 -7.372 8.396 1.00 93.44 87 GLY A C 1
ATOM 672 O O . GLY A 1 87 ? 6.415 -8.585 8.205 1.00 93.44 87 GLY A O 1
ATOM 673 N N . ASN A 1 88 ? 5.749 -6.717 9.265 1.00 92.12 88 ASN A N 1
ATOM 674 C CA . ASN A 1 88 ? 4.838 -7.395 10.174 1.00 92.12 88 ASN A CA 1
ATOM 675 C C . ASN A 1 88 ? 3.385 -6.908 10.062 1.00 92.12 88 ASN A C 1
ATOM 677 O O . ASN A 1 88 ? 2.587 -7.284 10.924 1.00 92.12 88 ASN A O 1
ATOM 681 N N . GLY A 1 89 ? 3.054 -6.102 9.044 1.00 89.62 89 GLY A N 1
ATOM 682 C CA . GLY A 1 89 ? 1.707 -5.586 8.786 1.00 89.62 89 GLY A CA 1
ATOM 683 C C . GLY A 1 89 ? 1.280 -5.686 7.318 1.00 89.62 89 GLY A C 1
ATOM 684 O O . GLY A 1 89 ? 1.882 -6.402 6.526 1.00 89.62 89 GLY A O 1
ATOM 685 N N . CYS A 1 90 ? 0.217 -4.960 6.963 1.00 88.75 90 CYS A N 1
ATOM 686 C CA . CYS A 1 90 ? -0.317 -4.899 5.600 1.00 88.75 90 CYS A CA 1
ATOM 687 C C . CYS A 1 90 ? -0.049 -3.528 4.964 1.00 88.75 90 CYS A C 1
ATOM 689 O O . CYS A 1 90 ? -0.106 -2.501 5.643 1.00 88.75 90 CYS A O 1
ATOM 691 N N . CYS A 1 91 ? 0.196 -3.507 3.653 1.00 88.88 91 CYS A N 1
ATOM 692 C CA . CYS A 1 91 ? 0.320 -2.282 2.864 1.00 88.88 91 CYS A CA 1
ATOM 693 C C . CYS A 1 91 ? -0.498 -2.386 1.581 1.00 88.88 91 CYS A C 1
ATOM 695 O O . CYS A 1 91 ? -0.572 -3.452 0.970 1.00 88.88 91 CYS A O 1
ATOM 697 N N . LEU A 1 92 ? -1.064 -1.257 1.160 1.00 88.50 92 LEU A N 1
ATOM 698 C CA . LEU A 1 92 ? -1.682 -1.117 -0.147 1.00 88.50 92 LEU A CA 1
ATOM 699 C C . LEU A 1 92 ? -0.636 -0.642 -1.159 1.00 88.50 92 LEU A C 1
ATOM 701 O O . LEU A 1 92 ? 0.012 0.381 -0.955 1.00 88.50 92 LEU A O 1
ATOM 705 N N . ILE A 1 93 ? -0.492 -1.391 -2.250 1.00 88.69 93 ILE A N 1
ATOM 706 C CA . ILE A 1 93 ? 0.341 -1.037 -3.397 1.00 88.69 93 ILE A CA 1
ATOM 707 C C . ILE A 1 93 ? -0.582 -0.848 -4.598 1.00 88.69 93 ILE A C 1
ATOM 709 O O . ILE A 1 93 ? -1.388 -1.725 -4.907 1.00 88.69 93 ILE A O 1
ATOM 713 N N . GLN A 1 94 ? -0.442 0.286 -5.278 1.00 86.62 94 GLN A N 1
ATOM 714 C CA . GLN A 1 94 ? -1.156 0.592 -6.512 1.00 86.62 94 GLN A CA 1
ATOM 715 C C . GLN A 1 94 ? -0.148 0.908 -7.612 1.00 86.62 94 GLN A C 1
ATOM 717 O O . GLN A 1 94 ? 0.839 1.608 -7.386 1.00 86.62 94 GLN A O 1
ATOM 722 N N . VAL A 1 95 ? -0.410 0.377 -8.802 1.00 85.81 95 VAL A N 1
ATOM 723 C CA . VAL A 1 95 ? 0.366 0.641 -10.012 1.00 85.81 95 VAL A CA 1
ATOM 724 C C . VAL A 1 95 ? -0.596 1.226 -11.028 1.00 85.81 95 VAL A C 1
ATOM 726 O O . VAL A 1 95 ? -1.642 0.645 -11.299 1.00 85.81 95 VAL A O 1
ATOM 729 N N . GLY A 1 96 ? -0.247 2.384 -11.566 1.00 80.56 96 GL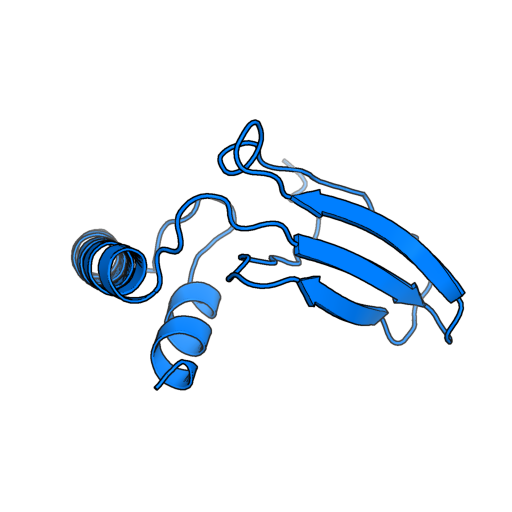Y A N 1
ATOM 730 C CA . GLY A 1 96 ? -1.024 3.057 -12.590 1.00 80.56 96 GLY A CA 1
ATOM 731 C C . GLY A 1 96 ? -0.098 3.867 -13.476 1.00 80.56 96 GLY A C 1
ATOM 732 O O . GLY A 1 96 ? 0.986 4.277 -13.054 1.00 80.56 96 GLY A O 1
ATOM 733 N N . THR A 1 97 ? -0.520 4.085 -14.712 1.00 70.94 97 THR A N 1
ATOM 734 C CA . THR A 1 97 ? 0.110 5.072 -15.581 1.00 70.94 97 THR A CA 1
ATOM 735 C C . THR A 1 97 ? -0.193 6.468 -15.038 1.00 70.94 97 THR A C 1
ATOM 737 O O . THR A 1 97 ? -1.302 6.684 -14.537 1.00 70.94 97 THR A O 1
ATOM 740 N N . PRO A 1 98 ? 0.745 7.428 -15.112 1.00 62.69 98 PRO A N 1
ATOM 741 C CA . PRO A 1 98 ? 0.402 8.818 -14.849 1.00 62.69 98 PRO A CA 1
ATOM 742 C C . PRO A 1 98 ? -0.749 9.200 -15.787 1.00 62.69 98 PRO A C 1
ATOM 744 O O . PRO A 1 98 ? -0.645 9.039 -17.001 1.00 62.69 98 PRO A O 1
ATOM 747 N N . SER A 1 99 ? -1.877 9.627 -15.223 1.00 54.69 99 SER A N 1
ATOM 748 C CA . SER A 1 99 ? -2.957 10.207 -16.010 1.00 54.69 99 SER A CA 1
ATOM 749 C C . SER A 1 99 ? -2.441 11.531 -16.561 1.00 54.69 99 SER A C 1
ATOM 751 O O . SER A 1 99 ? -2.214 12.462 -15.788 1.00 54.69 99 SER A O 1
ATOM 753 N N . CYS A 1 100 ? -2.205 11.596 -17.870 1.00 41.84 100 CYS A N 1
ATOM 754 C CA . CYS A 1 100 ? -2.088 12.869 -18.564 1.00 41.84 100 CYS A CA 1
ATOM 755 C C . CYS A 1 100 ? -3.439 13.576 -18.414 1.00 41.84 100 CYS A C 1
ATOM 757 O O . CYS A 1 100 ? -4.427 13.118 -18.985 1.00 41.84 100 CYS A O 1
ATOM 759 N N . ASN A 1 101 ? -3.474 14.624 -17.595 1.00 39.94 101 ASN A N 1
ATOM 760 C CA . ASN A 1 101 ? -4.438 15.703 -17.770 1.00 39.94 101 ASN A CA 1
ATOM 761 C C . ASN A 1 101 ? -3.793 16.749 -18.672 1.00 39.94 101 ASN A C 1
ATOM 763 O O . ASN A 1 101 ? -2.579 16.995 -18.470 1.00 39.94 101 ASN A O 1
#

pLDDT: mean 88.79, std 10.03, range [39.94, 96.75]

Mean predicted aligned error: 5.27 Å

InterPro domains:
  IPR008930 Terpenoid cyclases/protein prenyltransferase alpha-alpha toroid [SSF48239] (2-37)
  IPR011626 Alpha-macroglobulin-like, TED domain [PF07678] (2-34)
  IPR050473 Alpha-2-macroglobulin/Complement system [PTHR11412] (2-95)

Solvent-accessible surface area (backbone atoms only — not comparable to full-atom values): 6585 Å² total; per-residue (Å²): 128,63,65,62,58,55,54,54,60,68,58,42,48,99,86,69,42,43,95,41,72,68,54,29,55,55,50,51,50,54,50,51,56,50,46,64,74,65,60,53,90,80,31,38,37,41,39,37,35,26,48,87,87,41,78,79,46,75,46,80,40,35,69,93,46,66,83,60,88,83,85,76,89,74,76,92,71,87,74,66,73,45,80,48,79,50,68,76,58,83,82,90,85,85,87,76,78,84,77,86,124

Nearest PDB structures (foldseek):
  7s62-assembly1_A  TM=8.675E-01  e=1.730E-05  Xenopus laevis
  3mu3-assembly2_B  TM=4.286E-01  e=6.174E-01  Gallus gallus
  3rg1-assembly3_K  TM=4.121E-01  e=9.795E-01  Bos taurus
  3b2d-assembly1_D  TM=4.026E-01  e=1.894E+00  Homo sapiens
  5ijb-assembly2_D  TM=3.740E-01  e=2.161E+00  Mus musculus

Sequence (101 aa):
MTQIAVWLVRQQNSQGGFRSTADTVVALQALAEYSCLVYKKGATNRVTVSLARQVIATFNVQPSNRLLVQRRMLPSQQGNYSFGVSGNGCCLIQVGTPSCN